Protein AF-A0A6I9N0C2-F1 (afdb_monomer)

Foldseek 3Di:
DDPDDDDDDPVADWDDWEDDPQKIWIAGPQQDIWMWGWDQDPVPPRDTDTDTDDPPDDPPFHWPDKYKDKDFPPPDDDPVCVVVVVPPPDPDDDDDDDDDDDDDDDDDDDDDDPPPVPDPPDDDDDDDDDDDDDDDPPPPPCPPPPPPPGDDMWMWMWTAGPVRDIDIDTD

Sequence (171 aa):
TQLHFIPVDLGSPIVHCSVADPYVVIMTAEGVVTMFALKTDSYMGKTHRLSLQKPQIPTQSRVVTLCAYRDVSGMFTTENRANSSVQKEDAVTGNQSEEETVIHDLSSNLVDDEEEMLYGDSNASAAHGRDEMGRSYGIHGIYGSDGQGKSEPSHWCFICRENGVMEVRGI

Nearest PDB structures (foldseek):
  6f9n-assembly1_A  TM=9.433E-01  e=2.813E-09  Homo sapiens
  8d4x-assembly1_A  TM=7.065E-01  e=1.931E-01  Homo sapiens

Organism: NCBI:txid8208

Radius of gyration: 28.91 Å; Cα contacts (8 Å, |Δ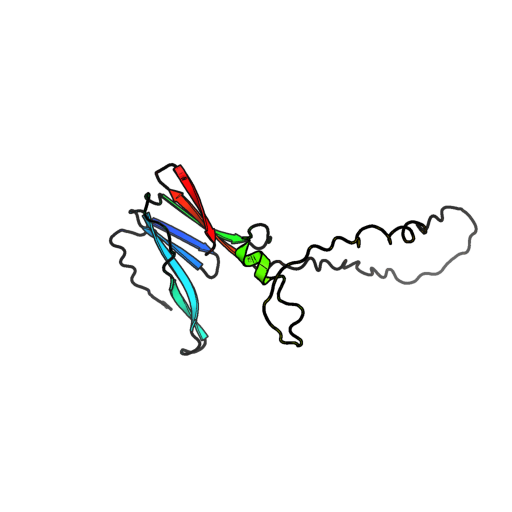i|>4): 193; chains: 1; bounding box: 45×65×90 Å

Secondary structure (DSSP, 8-state):
----------SS-EEEEEEETTEEEEEETT--EEEEEEEEETTTTSEEEEEEE------SS-EEEEEEEEE-SS----HHHHTTTTSSS-------------------SS-S-SSGGG--------------------------------PPPEEEEEEEETTS-EEEEE-

Solvent-accessible surface area (backbone atoms only — not comparable to full-atom values): 11855 Å² total; per-residue (Å²): 134,86,89,79,87,79,92,82,86,75,94,48,61,76,73,47,76,30,63,31,92,58,34,39,41,37,26,24,74,78,29,52,72,47,32,29,38,60,38,75,40,71,88,73,76,67,41,78,42,76,39,87,41,84,71,93,70,79,79,92,56,50,42,73,49,72,43,44,42,66,43,62,79,54,80,80,77,51,78,83,57,60,60,63,73,68,70,78,69,84,94,77,88,80,91,84,81,92,81,83,89,82,92,78,90,80,89,89,83,89,83,90,79,85,75,77,81,80,70,73,89,78,82,87,78,87,89,80,91,82,81,88,80,90,82,77,93,68,82,71,73,82,72,66,81,80,70,72,76,80,43,73,69,40,39,34,36,40,39,36,28,75,86,73,51,73,46,80,41,82,104

InterPro domains:
  IPR058543 RSE1/DDB1/CPSF1, second beta-propeller [PF23726] (11-168)

pLDDT: mean 72.48, std 23.5, range [30.38, 98.25]

Mean predicted aligned error: 17.7 Å

Structure (mmCIF, N/CA/C/O backbone):
data_AF-A0A6I9N0C2-F1
#
_entry.id   AF-A0A6I9N0C2-F1
#
loop_
_atom_site.group_PDB
_atom_site.id
_atom_site.type_symbol
_atom_site.label_atom_id
_atom_site.label_alt_id
_atom_site.label_comp_id
_atom_site.label_asym_id
_atom_site.label_entity_id
_atom_site.label_seq_id
_atom_site.pdbx_PDB_ins_code
_atom_site.Cartn_x
_atom_site.Cartn_y
_atom_site.Cartn_z
_atom_site.occupancy
_atom_site.B_iso_or_equiv
_atom_site.auth_seq_id
_atom_site.auth_comp_id
_atom_site.auth_asym_id
_atom_site.auth_atom_id
_atom_site.pdbx_PDB_model_num
ATOM 1 N N . THR A 1 1 ? 11.995 -22.766 3.324 1.00 72.44 1 THR A N 1
ATOM 2 C CA . THR A 1 1 ? 12.837 -21.972 4.246 1.00 72.44 1 THR A CA 1
ATOM 3 C C . THR A 1 1 ? 12.323 -20.547 4.263 1.00 72.44 1 THR A C 1
ATOM 5 O O . THR A 1 1 ? 11.960 -20.036 3.212 1.00 72.44 1 THR A O 1
ATOM 8 N N . GLN A 1 2 ? 12.222 -19.923 5.436 1.00 78.50 2 GLN A N 1
ATOM 9 C CA . GLN A 1 2 ? 11.866 -18.506 5.550 1.00 78.50 2 GLN A CA 1
ATOM 10 C C . GLN A 1 2 ? 13.118 -17.661 5.286 1.00 78.50 2 GLN A C 1
ATOM 12 O O . GLN A 1 2 ? 14.132 -17.869 5.944 1.00 78.50 2 GLN A O 1
ATOM 17 N N . LEU A 1 3 ? 13.063 -16.749 4.310 1.00 84.31 3 LEU A N 1
ATOM 18 C CA . LEU A 1 3 ? 14.213 -15.911 3.933 1.00 84.31 3 LEU A CA 1
ATOM 19 C C . LEU A 1 3 ? 14.380 -14.695 4.852 1.00 84.31 3 LEU A C 1
ATOM 21 O O . LEU A 1 3 ? 15.496 -14.316 5.195 1.00 84.31 3 LEU A O 1
ATOM 25 N N . HIS A 1 4 ? 13.268 -14.073 5.237 1.00 86.31 4 HIS A N 1
ATOM 26 C CA . HIS A 1 4 ? 13.248 -12.866 6.052 1.00 86.31 4 HIS A CA 1
ATOM 27 C C . HIS A 1 4 ? 11.957 -12.820 6.870 1.00 86.31 4 HIS A C 1
ATOM 29 O O . HIS A 1 4 ? 10.897 -13.221 6.384 1.00 86.31 4 HIS A O 1
ATOM 35 N N . PHE A 1 5 ? 12.049 -12.336 8.106 1.00 88.81 5 PHE A N 1
ATOM 36 C CA . PHE A 1 5 ? 10.917 -12.140 9.002 1.00 88.81 5 PHE A CA 1
ATOM 37 C C . PHE A 1 5 ? 11.058 -10.786 9.684 1.00 88.81 5 PHE A C 1
ATOM 39 O O . PHE A 1 5 ? 12.113 -10.485 10.239 1.00 88.81 5 PHE A O 1
ATOM 46 N N . ILE A 1 6 ? 9.995 -9.987 9.644 1.00 89.69 6 ILE A N 1
ATOM 47 C CA . ILE A 1 6 ? 9.910 -8.722 10.369 1.00 89.69 6 ILE A CA 1
ATOM 48 C C . ILE A 1 6 ? 8.761 -8.870 11.367 1.00 89.69 6 ILE A C 1
ATOM 50 O O . ILE A 1 6 ? 7.618 -9.008 10.925 1.00 89.69 6 ILE A O 1
ATOM 54 N N . PRO A 1 7 ? 9.020 -8.855 12.685 1.00 88.19 7 PRO A N 1
ATOM 55 C CA . PRO A 1 7 ? 7.948 -8.740 13.659 1.00 88.19 7 PRO A CA 1
ATOM 56 C C . PRO A 1 7 ? 7.320 -7.350 13.525 1.00 88.19 7 PRO A C 1
ATOM 58 O O . PRO A 1 7 ? 8.009 -6.333 13.609 1.00 88.19 7 PRO A O 1
ATOM 61 N N . VAL A 1 8 ? 6.014 -7.310 13.281 1.00 88.06 8 VAL A N 1
ATOM 62 C CA . VAL A 1 8 ? 5.253 -6.069 13.137 1.00 88.06 8 VAL A CA 1
ATOM 63 C C . VAL A 1 8 ? 4.349 -5.933 14.354 1.00 88.06 8 VAL A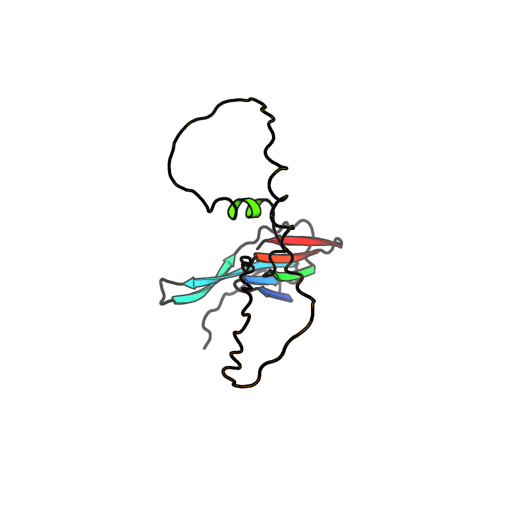 C 1
ATOM 65 O O . VAL A 1 8 ? 3.322 -6.601 14.438 1.00 88.06 8 VAL A O 1
ATOM 68 N N . ASP A 1 9 ? 4.756 -5.088 15.300 1.00 88.38 9 ASP A N 1
ATOM 69 C CA . ASP A 1 9 ? 3.948 -4.725 16.464 1.00 88.38 9 ASP A CA 1
ATOM 70 C C . ASP A 1 9 ? 3.399 -3.307 16.281 1.00 88.38 9 ASP A C 1
ATOM 72 O O . ASP A 1 9 ? 4.116 -2.314 16.409 1.00 88.38 9 ASP A O 1
ATOM 76 N N . LEU A 1 10 ? 2.127 -3.230 15.894 1.00 86.81 10 LEU A N 1
ATOM 77 C CA . LEU A 1 10 ? 1.409 -1.981 15.626 1.00 86.81 10 LEU A CA 1
ATOM 78 C C . LEU A 1 10 ? 0.239 -1.774 16.605 1.00 86.81 10 LEU A C 1
ATOM 80 O O . LEU A 1 10 ? -0.645 -0.958 16.348 1.00 86.81 10 LEU A O 1
ATOM 84 N N . GLY A 1 11 ? 0.182 -2.548 17.696 1.00 90.12 11 GLY A N 1
ATOM 85 C CA . GLY A 1 11 ? -0.873 -2.465 18.716 1.00 90.12 11 GLY A CA 1
ATOM 86 C C . GLY A 1 11 ? -2.269 -2.945 18.286 1.00 90.12 11 GLY A C 1
ATOM 87 O O . GLY A 1 11 ? -3.179 -2.983 19.106 1.00 90.12 11 GLY A O 1
ATOM 88 N N . SER A 1 12 ? -2.464 -3.323 17.019 1.00 95.38 12 SER A N 1
ATOM 89 C CA . SER A 1 12 ? -3.725 -3.844 16.471 1.00 95.38 12 SER A CA 1
ATOM 90 C C . SER A 1 12 ? -3.452 -4.796 15.294 1.00 95.38 12 SER A C 1
ATOM 92 O O . SER A 1 12 ? -2.404 -4.677 14.650 1.00 95.38 12 SER A O 1
ATOM 94 N N . PRO A 1 13 ? -4.345 -5.763 15.003 1.00 96.62 13 PRO A N 1
ATOM 95 C CA . PRO A 1 13 ? -4.112 -6.746 13.947 1.00 96.62 13 PRO A CA 1
ATOM 96 C C . PRO A 1 13 ? -4.089 -6.091 12.562 1.00 96.62 13 PRO A C 1
ATOM 98 O O . PRO A 1 13 ? -4.846 -5.157 12.291 1.00 96.62 13 PRO A O 1
ATOM 101 N N . ILE A 1 14 ? -3.239 -6.611 11.674 1.00 96.75 14 ILE A N 1
ATOM 102 C CA . ILE A 1 14 ? -3.197 -6.224 10.259 1.00 96.75 14 ILE A CA 1
ATOM 103 C C . ILE A 1 14 ? -4.445 -6.781 9.570 1.00 96.75 14 ILE A C 1
ATOM 105 O O . ILE A 1 14 ? -4.704 -7.980 9.643 1.00 96.75 14 ILE A O 1
ATOM 109 N N . VAL A 1 15 ? -5.200 -5.916 8.893 1.00 97.50 15 VAL A N 1
ATOM 110 C CA . VAL A 1 15 ? -6.463 -6.274 8.218 1.00 97.50 15 VAL A CA 1
ATOM 111 C C . VAL A 1 15 ? -6.434 -6.024 6.711 1.00 97.50 15 VAL A C 1
ATOM 113 O O . VAL A 1 15 ? -7.197 -6.649 5.984 1.00 97.50 15 VAL A O 1
ATOM 116 N N . HIS A 1 16 ? -5.534 -5.165 6.221 1.00 97.31 16 HIS A N 1
ATOM 117 C CA . HIS A 1 16 ? -5.341 -4.929 4.789 1.00 97.31 16 HIS A CA 1
ATOM 118 C C . HIS A 1 16 ? -3.859 -4.976 4.412 1.00 97.31 16 HIS A C 1
ATOM 120 O O . HIS A 1 16 ? -2.986 -4.564 5.180 1.00 97.31 16 HIS A O 1
ATOM 126 N N . CYS A 1 17 ? -3.593 -5.457 3.199 1.00 96.69 17 CYS A N 1
ATOM 127 C CA . CYS A 1 17 ? -2.275 -5.499 2.580 1.00 96.69 17 CYS A CA 1
ATOM 128 C C . CYS A 1 17 ? -2.425 -5.230 1.078 1.00 96.69 17 CYS A C 1
ATOM 130 O O . CYS A 1 17 ? -3.293 -5.817 0.434 1.00 96.69 17 CYS A O 1
ATOM 132 N N . SER A 1 18 ? -1.584 -4.358 0.528 1.00 98.25 18 SER A N 1
ATOM 133 C CA . SER A 1 18 ? -1.505 -4.078 -0.905 1.00 98.25 18 SER A CA 1
ATOM 134 C C . SER A 1 18 ? -0.049 -4.024 -1.346 1.00 98.25 18 SER A C 1
ATOM 136 O O . SER A 1 18 ? 0.814 -3.548 -0.610 1.00 98.25 18 SER A O 1
ATOM 138 N N . VAL A 1 19 ? 0.223 -4.493 -2.562 1.00 98.12 19 VAL A N 1
ATOM 139 C CA . VAL A 1 19 ? 1.583 -4.612 -3.099 1.00 98.12 19 VAL A CA 1
ATOM 140 C C . VAL A 1 19 ? 1.663 -3.930 -4.456 1.00 98.12 19 VAL A C 1
ATOM 142 O O . VAL A 1 19 ? 0.818 -4.161 -5.316 1.00 98.12 19 VAL A O 1
ATOM 145 N N . ALA A 1 20 ? 2.702 -3.125 -4.647 1.00 97.50 20 ALA A N 1
ATOM 146 C CA . ALA A 1 20 ? 3.078 -2.538 -5.924 1.00 97.50 20 ALA A CA 1
ATOM 147 C C . ALA A 1 20 ? 4.607 -2.506 -5.986 1.00 97.50 20 ALA A C 1
ATOM 149 O O . ALA A 1 20 ? 5.217 -1.599 -5.427 1.00 97.50 20 ALA A O 1
ATOM 150 N N . ASP A 1 21 ? 5.216 -3.523 -6.609 1.00 95.62 21 ASP A N 1
ATOM 151 C CA . ASP A 1 21 ? 6.674 -3.732 -6.643 1.00 95.62 21 ASP A CA 1
ATOM 152 C C . ASP A 1 21 ? 7.445 -2.421 -6.890 1.00 95.62 21 ASP A C 1
ATOM 154 O O . ASP A 1 21 ? 7.182 -1.776 -7.912 1.00 95.62 21 ASP A O 1
ATOM 158 N N . PRO A 1 22 ? 8.357 -1.996 -5.988 1.00 95.44 22 PRO A N 1
ATOM 159 C CA . PRO A 1 22 ? 8.956 -2.756 -4.876 1.00 95.44 22 PRO A CA 1
ATOM 160 C C . PRO A 1 22 ? 8.296 -2.561 -3.498 1.00 95.44 22 PRO A C 1
ATOM 162 O O . PRO A 1 22 ? 8.884 -2.924 -2.474 1.00 95.44 22 PRO A O 1
ATOM 165 N N . TYR A 1 23 ? 7.105 -1.969 -3.437 1.00 96.75 23 TYR A N 1
ATOM 166 C CA . TYR A 1 23 ? 6.458 -1.551 -2.196 1.00 96.75 23 TYR A CA 1
ATOM 167 C C . TYR A 1 23 ? 5.391 -2.525 -1.700 1.00 96.75 23 TYR A C 1
ATOM 169 O O . TYR A 1 23 ? 4.623 -3.109 -2.467 1.00 96.75 23 TYR A O 1
ATOM 177 N N . VAL A 1 24 ? 5.302 -2.634 -0.377 1.00 96.94 24 VAL A N 1
ATOM 178 C CA . VAL A 1 24 ? 4.220 -3.299 0.350 1.00 96.94 24 VAL A CA 1
ATOM 179 C C . VAL A 1 24 ? 3.640 -2.298 1.337 1.00 96.94 24 VAL A C 1
ATOM 181 O O . VAL A 1 24 ? 4.374 -1.731 2.143 1.00 96.94 24 VAL A O 1
ATOM 184 N N . VAL A 1 25 ? 2.329 -2.096 1.304 1.00 96.00 25 VAL A N 1
ATOM 185 C CA . VAL A 1 25 ? 1.609 -1.235 2.243 1.00 96.00 25 VAL A CA 1
ATOM 186 C C . VAL A 1 25 ? 0.652 -2.101 3.048 1.00 96.00 25 VAL A C 1
ATOM 188 O O . VAL A 1 25 ? -0.131 -2.862 2.483 1.00 96.00 25 VAL A O 1
ATOM 191 N N . ILE A 1 26 ? 0.714 -1.989 4.370 1.00 96.25 26 ILE A N 1
ATOM 192 C CA . ILE A 1 26 ? -0.174 -2.691 5.297 1.00 96.25 26 ILE A CA 1
ATOM 193 C C . ILE A 1 26 ? -0.975 -1.692 6.123 1.00 96.25 26 ILE A C 1
ATOM 195 O O . ILE A 1 26 ? -0.520 -0.574 6.380 1.00 96.25 26 ILE A O 1
ATOM 199 N N . MET A 1 27 ? -2.152 -2.119 6.570 1.00 95.94 27 MET A N 1
ATOM 200 C CA . MET A 1 27 ? -2.999 -1.347 7.469 1.00 95.94 27 MET A CA 1
ATOM 201 C C . MET A 1 27 ? -3.545 -2.220 8.592 1.00 95.94 27 MET A C 1
ATOM 203 O O . MET A 1 27 ? -3.957 -3.363 8.361 1.00 95.94 27 MET A O 1
ATOM 207 N N . THR A 1 28 ? -3.578 -1.668 9.799 1.00 96.00 28 THR A N 1
ATOM 208 C CA . THR A 1 28 ? -4.199 -2.316 10.956 1.00 96.00 28 THR A CA 1
ATOM 209 C C . THR A 1 28 ? -5.686 -1.998 11.096 1.00 96.00 28 THR A C 1
ATOM 211 O O . THR A 1 28 ? -6.205 -1.102 10.435 1.00 96.00 28 THR A O 1
ATOM 214 N N . ALA A 1 29 ? -6.381 -2.722 11.978 1.00 96.19 29 ALA A N 1
ATOM 215 C CA . ALA A 1 29 ? -7.798 -2.494 12.280 1.00 96.19 29 ALA A CA 1
ATOM 216 C C . ALA A 1 29 ? -8.090 -1.076 12.814 1.00 96.19 29 ALA A C 1
ATOM 218 O O . ALA A 1 29 ? -9.184 -0.550 12.619 1.00 96.19 29 ALA A O 1
ATOM 219 N N 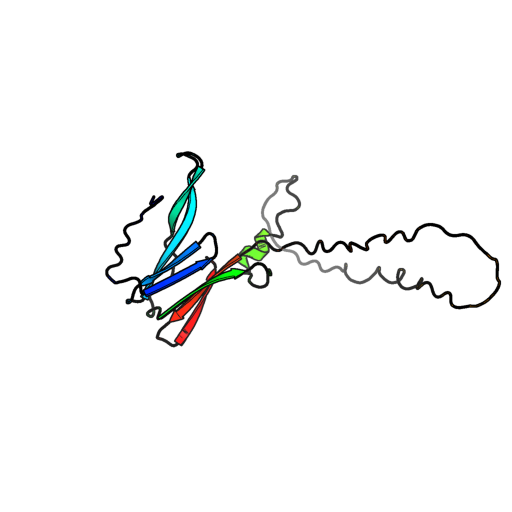. GLU A 1 30 ? -7.101 -0.429 13.437 1.00 94.62 30 GLU A N 1
ATOM 220 C CA . GLU A 1 30 ? -7.203 0.962 13.898 1.00 94.62 30 GLU A CA 1
ATOM 221 C C . GLU A 1 30 ? -6.872 1.995 12.805 1.00 94.62 30 GLU A C 1
ATOM 223 O O . GLU A 1 30 ? -6.834 3.193 13.074 1.00 94.62 30 GLU A O 1
ATOM 228 N N . GLY A 1 31 ? -6.634 1.561 11.563 1.00 93.69 31 GLY A N 1
ATOM 229 C CA . GLY A 1 31 ? -6.320 2.447 10.440 1.00 93.69 31 GLY A CA 1
ATOM 230 C C . GLY A 1 31 ? -4.873 2.952 10.427 1.00 93.69 31 GLY A C 1
ATOM 231 O O . GLY A 1 31 ? -4.575 3.937 9.750 1.00 93.69 31 GLY A O 1
ATOM 232 N N . VAL A 1 32 ? -3.960 2.302 11.163 1.00 92.62 32 VAL A N 1
ATOM 233 C CA . VAL A 1 32 ? -2.526 2.633 11.141 1.00 92.62 32 VAL A CA 1
ATOM 234 C C . VAL A 1 32 ? -1.906 2.063 9.873 1.00 92.62 32 VAL A C 1
ATOM 236 O O . VAL A 1 32 ? -1.932 0.851 9.663 1.00 92.62 32 VAL A O 1
ATOM 239 N N . VAL A 1 33 ? -1.322 2.930 9.045 1.00 93.88 33 VAL A N 1
ATOM 240 C CA . VAL A 1 33 ? -0.689 2.551 7.775 1.00 93.88 33 VAL A CA 1
ATOM 241 C C . VAL A 1 33 ? 0.822 2.444 7.944 1.00 93.88 33 VAL A C 1
ATOM 243 O O . VAL A 1 33 ? 1.462 3.325 8.514 1.00 93.88 33 VAL A O 1
ATOM 246 N N . THR A 1 34 ? 1.407 1.371 7.422 1.00 93.69 34 THR A N 1
ATOM 247 C CA . THR A 1 34 ? 2.857 1.146 7.407 1.00 93.69 34 THR A CA 1
ATOM 248 C C . THR A 1 34 ? 3.301 0.694 6.022 1.00 93.69 34 THR A C 1
ATOM 250 O O . THR A 1 34 ? 2.597 -0.073 5.369 1.00 93.69 34 THR A O 1
ATOM 253 N N . MET A 1 35 ? 4.470 1.152 5.571 1.00 95.06 35 MET A N 1
ATOM 254 C CA . MET A 1 35 ? 5.018 0.811 4.260 1.00 95.06 35 MET A CA 1
ATOM 255 C C . MET A 1 35 ? 6.360 0.094 4.391 1.00 95.06 35 MET A C 1
ATOM 257 O O . MET A 1 35 ? 7.156 0.378 5.284 1.00 95.06 35 MET A O 1
ATOM 261 N N . PHE A 1 36 ? 6.632 -0.821 3.471 1.00 95.56 36 PHE A N 1
ATOM 262 C CA . PHE A 1 36 ? 7.919 -1.475 3.316 1.00 95.56 36 PHE A CA 1
ATOM 263 C C . PHE A 1 36 ? 8.376 -1.363 1.868 1.00 95.56 36 PHE A C 1
ATOM 265 O O . PHE A 1 36 ? 7.575 -1.536 0.955 1.00 95.56 36 PHE A O 1
ATOM 272 N N . ALA A 1 37 ? 9.670 -1.139 1.668 1.00 95.38 37 ALA A N 1
ATOM 273 C CA . ALA A 1 37 ? 10.310 -1.236 0.362 1.00 95.38 37 ALA A CA 1
ATOM 274 C C . ALA A 1 37 ? 11.234 -2.448 0.322 1.00 95.38 37 ALA A C 1
ATOM 276 O O . ALA A 1 37 ? 12.060 -2.634 1.227 1.00 95.38 37 ALA A O 1
ATOM 277 N N . LEU A 1 38 ? 11.118 -3.242 -0.739 1.00 94.50 38 LEU A N 1
ATOM 278 C CA . LEU A 1 38 ? 12.050 -4.310 -1.056 1.00 94.50 38 LEU A CA 1
ATOM 279 C C . LEU A 1 38 ? 13.359 -3.700 -1.564 1.00 94.50 38 LEU A C 1
ATOM 281 O O . LEU A 1 38 ? 13.397 -3.034 -2.594 1.00 94.50 38 LEU A O 1
ATOM 285 N N . LYS A 1 39 ? 14.446 -3.923 -0.830 1.00 92.25 39 LYS A N 1
ATOM 286 C CA . LYS A 1 39 ? 15.782 -3.432 -1.173 1.00 92.25 39 LYS A CA 1
ATOM 287 C C . LYS A 1 39 ? 16.739 -4.591 -1.361 1.00 92.25 39 LYS A C 1
ATOM 289 O O . LYS A 1 39 ? 16.630 -5.610 -0.683 1.00 92.25 39 LYS A O 1
ATOM 294 N N . THR A 1 40 ? 17.699 -4.416 -2.257 1.00 89.69 40 THR A N 1
ATOM 295 C CA . THR A 1 40 ? 18.822 -5.343 -2.402 1.00 89.69 40 THR A CA 1
ATOM 296 C C . THR A 1 40 ? 19.873 -5.016 -1.346 1.00 89.69 40 THR A C 1
ATOM 298 O O . THR A 1 40 ? 20.444 -3.929 -1.347 1.00 89.69 40 THR A O 1
ATOM 301 N N . ASP A 1 41 ? 20.131 -5.955 -0.443 1.00 81.94 41 ASP A N 1
ATOM 302 C CA . ASP A 1 41 ? 21.226 -5.908 0.518 1.00 81.94 41 ASP A CA 1
ATOM 303 C C . ASP A 1 41 ? 22.520 -6.351 -0.185 1.00 81.94 41 ASP A C 1
ATOM 305 O O . ASP A 1 41 ? 22.740 -7.533 -0.478 1.00 81.94 41 ASP A O 1
ATOM 309 N N . SER A 1 42 ? 23.367 -5.374 -0.515 1.00 73.06 42 SER A N 1
ATOM 310 C CA . SER A 1 42 ? 24.648 -5.599 -1.188 1.00 73.06 42 SER A CA 1
ATOM 311 C C . SER A 1 42 ? 25.730 -6.157 -0.261 1.00 73.06 42 SER A C 1
ATOM 313 O O . SER A 1 42 ? 26.678 -6.761 -0.756 1.00 73.06 42 SER A O 1
ATOM 315 N N . TYR A 1 43 ? 25.601 -5.994 1.061 1.00 70.12 43 TYR A N 1
ATOM 316 C CA . TYR A 1 43 ? 26.619 -6.420 2.029 1.00 70.12 43 TYR A CA 1
ATOM 317 C C . TYR A 1 43 ? 26.559 -7.926 2.310 1.00 70.12 43 TYR A C 1
ATOM 319 O O . TYR A 1 43 ? 27.584 -8.550 2.571 1.00 70.12 43 TYR A O 1
ATOM 327 N N . MET A 1 44 ? 25.370 -8.526 2.211 1.00 66.12 44 MET A N 1
ATOM 328 C CA . MET A 1 44 ? 25.114 -9.941 2.518 1.00 66.12 44 MET A CA 1
ATOM 329 C C . MET A 1 44 ? 24.814 -10.778 1.261 1.00 66.12 44 MET A C 1
ATOM 331 O O . MET A 1 44 ? 23.916 -11.619 1.262 1.00 66.12 44 MET A O 1
ATOM 335 N N . GLY A 1 45 ? 25.545 -10.551 0.165 1.00 67.62 45 GLY A N 1
ATOM 336 C CA . GLY A 1 45 ? 25.498 -11.438 -1.006 1.00 67.62 45 GLY A CA 1
ATOM 337 C C . GLY A 1 45 ? 24.306 -11.241 -1.951 1.00 67.62 45 GLY A C 1
ATOM 338 O O . GLY A 1 45 ? 23.826 -12.218 -2.517 1.00 67.62 45 GLY A O 1
ATOM 339 N N . LYS A 1 46 ? 23.852 -9.995 -2.162 1.00 72.44 46 LYS A N 1
ATOM 340 C CA . LYS A 1 46 ? 22.741 -9.637 -3.075 1.00 72.44 46 LYS A CA 1
ATOM 341 C C . LYS A 1 46 ? 21.414 -10.312 -2.700 1.00 72.44 46 LYS A C 1
ATOM 343 O O . LYS A 1 46 ? 20.725 -10.867 -3.552 1.00 72.44 46 LYS A O 1
ATOM 348 N N . THR A 1 47 ? 21.048 -10.274 -1.423 1.00 85.38 47 THR A N 1
ATOM 349 C CA . THR A 1 47 ? 19.742 -10.777 -0.965 1.00 85.38 47 THR A CA 1
ATOM 350 C C . THR A 1 47 ? 18.720 -9.643 -0.925 1.00 85.38 47 THR A C 1
ATOM 352 O O . THR A 1 47 ? 19.080 -8.491 -0.706 1.00 85.38 47 THR A O 1
ATOM 355 N N . HIS A 1 48 ? 17.437 -9.929 -1.155 1.00 89.62 48 HIS A N 1
ATOM 356 C CA . HIS A 1 48 ? 16.386 -8.913 -1.059 1.00 89.62 48 HIS A CA 1
ATOM 357 C C . HIS A 1 48 ? 15.767 -8.902 0.340 1.00 89.62 48 HIS A C 1
ATOM 359 O O . HIS A 1 48 ? 15.388 -9.948 0.869 1.00 89.62 48 HIS A O 1
ATOM 365 N N . ARG A 1 49 ? 15.648 -7.716 0.939 1.00 91.38 49 ARG A N 1
ATOM 366 C CA . ARG A 1 49 ? 15.072 -7.515 2.271 1.00 91.38 49 ARG A CA 1
ATOM 367 C C . ARG A 1 49 ? 14.046 -6.399 2.254 1.00 91.38 49 ARG A C 1
ATOM 369 O O . ARG A 1 49 ? 14.239 -5.361 1.628 1.00 91.38 49 ARG A O 1
ATOM 376 N N . LEU A 1 50 ? 12.953 -6.619 2.974 1.00 93.75 50 LEU A N 1
ATOM 377 C CA . LEU A 1 50 ? 11.976 -5.572 3.242 1.00 93.75 50 LEU A CA 1
ATOM 378 C C . LEU A 1 50 ? 12.566 -4.596 4.260 1.00 93.75 50 LEU A C 1
ATOM 380 O O . LEU A 1 50 ? 13.082 -5.001 5.299 1.00 93.75 50 LEU A O 1
ATOM 384 N N . SER A 1 51 ? 12.479 -3.309 3.955 1.00 93.12 51 SER A N 1
ATOM 385 C C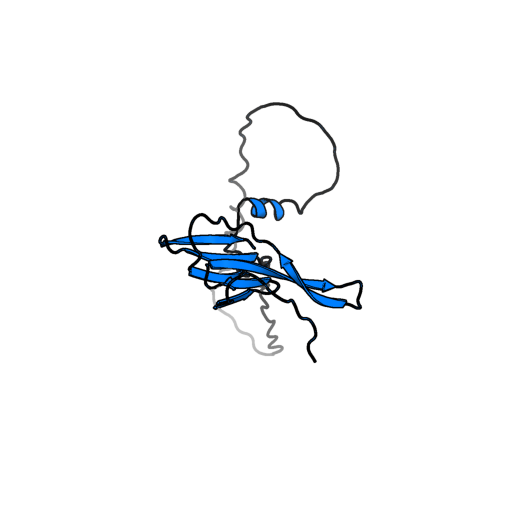A . SER A 1 51 ? 12.896 -2.225 4.839 1.00 93.12 51 SER A CA 1
ATOM 386 C C . SER A 1 51 ? 11.697 -1.351 5.165 1.00 93.12 51 SER A C 1
ATOM 388 O O . SER A 1 51 ? 10.958 -0.960 4.264 1.00 93.12 51 SER A O 1
ATOM 390 N N . LEU A 1 52 ? 11.495 -1.063 6.450 1.00 92.50 52 LEU A N 1
ATOM 391 C CA . LEU A 1 52 ? 10.415 -0.199 6.913 1.00 92.50 52 LEU A CA 1
ATOM 392 C C . LEU A 1 52 ? 10.605 1.220 6.358 1.00 92.50 52 LEU A C 1
ATOM 394 O O . LEU A 1 52 ? 11.656 1.833 6.545 1.00 92.50 52 LEU A O 1
ATOM 398 N N . GLN A 1 53 ? 9.569 1.750 5.722 1.00 89.75 53 GLN A N 1
ATOM 399 C CA . GLN A 1 53 ? 9.451 3.150 5.340 1.00 89.75 53 GLN A CA 1
ATOM 400 C C . GLN A 1 53 ? 8.246 3.740 6.070 1.00 89.75 53 GLN A C 1
ATOM 402 O O . GLN A 1 53 ? 7.173 3.146 6.100 1.00 89.75 53 GLN A O 1
ATOM 407 N N . LYS A 1 54 ? 8.425 4.902 6.701 1.00 76.94 54 LYS A N 1
ATOM 408 C CA . LYS A 1 54 ? 7.339 5.599 7.398 1.00 76.94 54 LYS A CA 1
ATOM 409 C C . LYS A 1 54 ? 6.696 6.595 6.431 1.00 76.94 54 LYS A C 1
ATOM 411 O O . LYS A 1 54 ? 7.249 7.688 6.277 1.00 76.94 54 LYS A O 1
ATOM 416 N N . PRO A 1 55 ? 5.581 6.249 5.763 1.00 75.12 55 PRO A N 1
ATOM 417 C CA . PRO A 1 55 ? 4.897 7.207 4.914 1.00 75.12 55 PRO A CA 1
ATOM 418 C C . PRO A 1 55 ? 4.356 8.341 5.794 1.00 75.12 55 PRO A C 1
ATOM 420 O O . PRO A 1 55 ? 3.821 8.102 6.877 1.00 75.12 55 PRO A O 1
ATOM 423 N N . GLN A 1 56 ? 4.511 9.586 5.345 1.00 75.81 56 GLN A N 1
ATOM 424 C CA . GLN A 1 56 ? 3.967 10.757 6.036 1.00 75.81 56 GLN A CA 1
ATOM 425 C C . GLN A 1 56 ? 2.471 10.875 5.713 1.00 75.81 56 GLN A C 1
ATOM 427 O O . GLN A 1 56 ? 2.055 11.680 4.884 1.00 75.81 56 GLN A O 1
ATOM 432 N N . ILE A 1 57 ? 1.660 10.007 6.319 1.00 83.06 57 ILE A N 1
ATOM 433 C CA . ILE A 1 57 ? 0.201 10.026 6.183 1.00 83.06 57 ILE A CA 1
ATOM 434 C C . ILE A 1 57 ? -0.372 10.767 7.399 1.00 83.06 57 ILE A C 1
ATOM 436 O O . ILE A 1 57 ? -0.217 10.287 8.523 1.00 83.06 57 ILE A O 1
ATOM 440 N N . PRO A 1 58 ? -1.040 11.921 7.213 1.00 81.88 58 PRO A N 1
ATOM 441 C CA . PRO A 1 58 ? -1.701 12.640 8.293 1.00 81.88 58 PRO A CA 1
ATOM 442 C C . PRO A 1 58 ? -2.736 11.767 9.008 1.00 81.88 58 PRO A C 1
ATOM 444 O O . PRO A 1 58 ? -3.444 10.972 8.380 1.00 81.88 58 PRO A O 1
ATOM 447 N N . THR A 1 59 ? -2.866 11.963 10.317 1.00 80.00 59 THR A N 1
ATOM 448 C CA . THR A 1 59 ? -3.735 11.179 11.211 1.00 80.00 59 THR A CA 1
ATOM 449 C C . THR A 1 59 ? -5.099 11.830 11.471 1.00 80.00 59 THR A C 1
ATOM 451 O O . THR A 1 59 ? -5.790 11.443 12.404 1.00 80.00 59 THR A O 1
ATOM 454 N N . GLN A 1 60 ? -5.506 12.818 10.666 1.00 81.94 60 GLN A N 1
ATOM 455 C CA . GLN A 1 60 ? -6.699 13.641 10.931 1.00 81.94 60 GLN A CA 1
ATOM 456 C C . GLN A 1 60 ? -8.025 12.853 10.964 1.00 81.94 60 GLN A C 1
ATOM 458 O O . GLN A 1 60 ? -8.947 13.255 11.663 1.00 81.94 60 GLN A O 1
ATOM 463 N N . SER A 1 61 ? -8.133 11.744 10.226 1.00 93.38 61 SER A N 1
ATOM 464 C CA . SER A 1 61 ? -9.293 10.838 10.230 1.00 93.38 61 SER A CA 1
ATOM 465 C C . SER A 1 61 ? -8.832 9.404 9.961 1.00 93.38 61 SER A C 1
ATOM 467 O O . SER A 1 61 ? -7.841 9.205 9.254 1.00 93.38 61 SER A O 1
ATOM 469 N N . ARG A 1 62 ? -9.505 8.396 10.525 1.00 94.81 62 ARG A N 1
ATOM 470 C CA . ARG A 1 62 ? -9.101 6.989 10.398 1.00 94.81 62 ARG A CA 1
ATOM 471 C C . ARG A 1 62 ? -9.114 6.540 8.935 1.00 94.81 62 ARG A C 1
ATOM 473 O O . ARG A 1 62 ? -10.072 6.794 8.205 1.00 94.81 62 ARG A O 1
ATOM 480 N N . VAL A 1 63 ? -8.058 5.842 8.512 1.00 96.12 63 VAL A N 1
ATOM 481 C CA . VAL A 1 63 ? -8.034 5.154 7.213 1.00 96.12 63 VAL A CA 1
ATOM 482 C C . VAL A 1 63 ? -8.894 3.895 7.306 1.00 96.12 63 VAL A C 1
ATOM 484 O O . VAL A 1 63 ? -8.723 3.103 8.230 1.00 96.12 63 VAL A O 1
ATOM 487 N N . VAL A 1 64 ? -9.809 3.715 6.354 1.00 97.19 64 VAL A N 1
ATOM 488 C CA . VAL A 1 64 ? -10.719 2.557 6.298 1.00 97.19 64 VAL A CA 1
ATOM 489 C C . VAL A 1 64 ? -10.290 1.519 5.268 1.00 97.19 64 VAL A C 1
ATOM 491 O O . VAL A 1 64 ? -10.540 0.334 5.453 1.00 97.19 64 VAL A O 1
ATOM 494 N N . THR A 1 65 ? -9.638 1.940 4.184 1.00 97.38 65 THR A N 1
ATOM 495 C CA . THR A 1 65 ? -9.047 1.038 3.191 1.00 97.38 65 THR A CA 1
ATOM 496 C C . THR A 1 65 ? -7.968 1.759 2.386 1.00 97.38 65 THR A C 1
ATOM 498 O O . THR A 1 65 ? -7.939 2.992 2.337 1.00 97.38 65 THR A O 1
ATOM 501 N N . LEU A 1 66 ? -7.072 0.991 1.767 1.00 96.69 66 LEU A N 1
ATOM 502 C CA . LEU A 1 66 ? -6.003 1.512 0.924 1.00 96.69 66 LEU A CA 1
ATOM 503 C C . LEU A 1 66 ? -5.668 0.572 -0.235 1.00 96.69 66 LEU A C 1
ATOM 505 O O . LEU A 1 66 ? -5.940 -0.628 -0.172 1.00 96.69 66 LEU A O 1
ATOM 509 N N . CYS A 1 67 ? -5.032 1.115 -1.270 1.00 97.56 67 CYS A N 1
ATOM 510 C CA . CYS A 1 67 ? -4.514 0.357 -2.404 1.00 97.56 67 CYS A CA 1
ATOM 511 C C . CYS A 1 67 ? -3.224 0.993 -2.932 1.00 97.56 67 CYS A C 1
ATOM 513 O O . CYS A 1 67 ? -3.158 2.204 -3.127 1.00 97.56 67 CYS A O 1
ATOM 515 N N . ALA A 1 68 ? -2.209 0.167 -3.173 1.00 97.50 68 ALA A N 1
ATOM 516 C CA . ALA A 1 68 ? -0.982 0.556 -3.854 1.00 97.50 68 ALA A CA 1
ATOM 517 C C . ALA A 1 68 ? -1.113 0.271 -5.357 1.00 97.50 68 ALA A C 1
ATOM 519 O O . ALA A 1 68 ? -1.568 -0.803 -5.748 1.00 97.50 68 ALA A O 1
ATOM 520 N N . TYR A 1 69 ? -0.681 1.212 -6.189 1.00 97.94 69 TYR A N 1
ATOM 521 C CA . TYR A 1 69 ? -0.765 1.152 -7.642 1.00 97.94 69 TYR A CA 1
ATOM 522 C C . TYR A 1 69 ? 0.578 1.526 -8.264 1.00 97.94 69 TYR A C 1
ATOM 524 O O . TYR A 1 69 ? 1.219 2.490 -7.848 1.00 97.94 69 TYR A O 1
ATOM 532 N N . ARG A 1 70 ? 0.997 0.764 -9.274 1.00 97.19 70 ARG A N 1
ATOM 533 C CA . ARG A 1 70 ? 2.167 1.067 -10.097 1.00 97.19 70 ARG A CA 1
ATOM 534 C C . ARG A 1 70 ? 1.674 1.537 -11.454 1.00 97.19 70 ARG A C 1
ATOM 536 O O . ARG A 1 70 ? 1.182 0.730 -12.240 1.00 97.19 70 ARG A O 1
ATOM 543 N N . ASP A 1 71 ? 1.831 2.821 -11.719 1.00 96.12 71 ASP A N 1
ATOM 544 C CA . ASP A 1 71 ? 1.569 3.386 -13.027 1.00 96.12 71 ASP A CA 1
ATOM 545 C C . ASP A 1 71 ? 2.747 3.106 -13.961 1.00 96.12 71 ASP A C 1
ATOM 547 O O . ASP A 1 71 ? 3.908 3.302 -13.610 1.00 96.12 71 ASP A O 1
ATOM 551 N N . VAL A 1 72 ? 2.432 2.635 -15.160 1.00 95.50 72 VAL A N 1
ATOM 552 C CA . VAL A 1 72 ? 3.376 2.435 -16.272 1.00 95.50 72 VAL A CA 1
ATOM 553 C C . VAL A 1 72 ? 2.972 3.224 -17.511 1.00 95.50 72 VAL A C 1
ATOM 555 O O . VAL A 1 72 ? 3.641 3.123 -18.533 1.00 95.50 72 VAL A O 1
ATOM 558 N N . SER A 1 73 ? 1.856 3.951 -17.426 1.00 93.06 73 SER A N 1
ATOM 559 C CA . SER A 1 73 ? 1.284 4.727 -18.523 1.00 93.06 73 SER A CA 1
ATOM 560 C C . SER A 1 73 ? 1.842 6.146 -18.597 1.00 93.06 73 SER A C 1
ATOM 562 O O . SER A 1 73 ? 1.744 6.781 -19.641 1.00 93.06 73 SER A O 1
ATOM 564 N N . GLY A 1 74 ? 2.382 6.656 -17.483 1.00 90.44 74 GLY A N 1
ATOM 565 C CA . GLY A 1 74 ? 2.841 8.037 -17.372 1.00 90.44 74 GLY A CA 1
ATOM 566 C C . GLY A 1 74 ? 1.702 9.044 -17.201 1.00 90.44 74 GLY A C 1
ATOM 567 O O . GLY A 1 74 ? 1.957 10.244 -17.208 1.00 90.44 74 GLY A O 1
ATOM 568 N N . MET A 1 75 ? 0.456 8.587 -17.028 1.00 92.44 75 MET A N 1
ATOM 569 C CA . MET A 1 75 ? -0.694 9.463 -16.787 1.00 92.44 75 MET A CA 1
ATOM 570 C C . MET A 1 75 ? -0.654 10.099 -15.396 1.00 92.44 75 MET A C 1
ATOM 572 O O . MET A 1 75 ? -1.124 11.222 -15.216 1.00 92.44 75 MET A O 1
ATOM 576 N N . PHE A 1 76 ? -0.100 9.402 -14.403 1.00 91.88 76 PHE A N 1
ATOM 577 C CA . PHE A 1 76 ? 0.009 9.937 -13.055 1.00 91.88 76 PHE A CA 1
ATOM 578 C C . PHE A 1 76 ? 1.350 10.659 -12.884 1.00 91.88 76 PHE A C 1
ATOM 580 O O . PHE A 1 76 ? 2.410 10.035 -12.767 1.00 91.88 76 PHE A O 1
ATOM 587 N N . THR A 1 77 ? 1.296 11.990 -12.826 1.00 89.75 77 THR A N 1
ATOM 588 C CA . THR A 1 77 ? 2.458 12.871 -12.640 1.00 89.75 77 THR A CA 1
ATOM 589 C C . THR A 1 77 ? 2.194 13.909 -11.547 1.00 89.75 77 THR A C 1
ATOM 591 O O . THR A 1 77 ? 1.055 14.154 -11.152 1.00 89.75 77 THR A O 1
ATOM 594 N N . THR A 1 78 ? 3.260 14.509 -11.019 1.00 85.62 78 THR A N 1
ATOM 595 C CA . THR A 1 78 ? 3.189 15.695 -10.156 1.00 85.62 78 THR A CA 1
ATOM 596 C C . THR A 1 78 ? 4.095 16.773 -10.734 1.00 85.62 78 THR A C 1
ATOM 598 O O . THR A 1 78 ? 5.127 16.462 -11.331 1.00 85.62 78 THR A O 1
ATOM 601 N N . GLU A 1 79 ? 3.745 18.042 -10.532 1.00 79.00 79 GLU A N 1
ATOM 602 C CA . GLU A 1 79 ? 4.547 19.191 -10.985 1.00 79.00 79 GLU A CA 1
ATOM 603 C C . GLU A 1 79 ? 6.010 19.126 -10.505 1.00 79.00 79 GLU A C 1
ATOM 605 O O . GLU A 1 79 ? 6.930 19.466 -11.242 1.00 79.00 79 GLU A O 1
ATOM 610 N N . ASN A 1 80 ? 6.249 18.568 -9.313 1.00 59.53 80 ASN A N 1
ATOM 611 C CA . ASN A 1 80 ? 7.591 18.395 -8.754 1.00 59.53 80 ASN A CA 1
ATOM 612 C C . ASN A 1 80 ? 8.458 17.406 -9.564 1.00 59.53 80 ASN A C 1
ATOM 614 O O . ASN A 1 80 ? 9.677 17.547 -9.620 1.00 59.53 80 ASN A O 1
ATOM 618 N N . ARG A 1 81 ? 7.844 16.406 -10.214 1.00 56.41 81 ARG A N 1
ATOM 619 C CA . ARG A 1 81 ? 8.559 15.395 -11.013 1.00 56.41 81 ARG A CA 1
ATOM 620 C C . ARG A 1 81 ? 8.651 15.757 -12.498 1.00 56.41 81 ARG A C 1
ATOM 622 O O . ARG A 1 81 ? 9.579 15.307 -13.163 1.00 56.41 81 ARG A O 1
ATOM 629 N N . ALA A 1 82 ? 7.755 16.611 -12.997 1.00 52.31 82 ALA A N 1
ATOM 630 C CA . ALA A 1 82 ? 7.816 17.139 -14.363 1.00 52.31 82 ALA A CA 1
ATOM 631 C C . ALA A 1 82 ? 9.109 17.942 -14.627 1.00 52.31 82 ALA A C 1
ATOM 633 O O . ALA A 1 82 ? 9.631 17.932 -15.737 1.00 52.31 82 ALA A O 1
ATOM 634 N N . ASN A 1 83 ? 9.695 18.544 -13.586 1.00 48.16 83 ASN A N 1
ATOM 635 C CA . ASN A 1 83 ? 10.968 19.266 -13.685 1.00 48.16 83 ASN A CA 1
ATOM 636 C C . ASN A 1 83 ? 12.201 18.343 -13.728 1.00 48.16 83 ASN A C 1
ATOM 638 O O . ASN A 1 83 ? 13.290 18.787 -14.081 1.00 48.16 83 ASN A O 1
ATOM 642 N N . SER A 1 84 ? 12.061 17.060 -13.372 1.00 45.44 84 SER A N 1
ATOM 643 C CA . SER A 1 84 ? 13.180 16.104 -13.334 1.00 45.44 84 SER A CA 1
ATOM 644 C C . SER A 1 84 ? 13.478 15.473 -14.699 1.00 45.44 84 SER A C 1
ATOM 646 O O . SER A 1 84 ? 14.591 15.004 -14.923 1.00 45.44 84 SER A O 1
ATOM 648 N N . SER A 1 85 ? 12.500 15.453 -15.611 1.00 47.06 85 SER A N 1
ATOM 649 C CA . SER A 1 85 ? 12.655 14.917 -16.971 1.00 47.06 85 SER A CA 1
ATOM 650 C C . SER A 1 85 ? 13.162 15.944 -17.983 1.00 47.06 85 SER A C 1
ATOM 652 O O . SER A 1 85 ? 13.629 15.546 -19.042 1.00 47.06 85 SER A O 1
ATOM 654 N N . VAL A 1 86 ? 13.107 17.242 -17.663 1.00 48.00 86 VAL A N 1
ATOM 655 C CA . VAL A 1 86 ? 13.576 18.322 -18.556 1.00 48.00 86 VAL A CA 1
ATOM 656 C C . VAL A 1 86 ? 15.049 18.690 -18.300 1.00 48.00 86 VAL A C 1
ATOM 658 O O . VAL A 1 86 ? 15.693 19.277 -19.155 1.00 48.00 86 VAL A O 1
ATOM 661 N N . GLN A 1 87 ? 15.641 18.292 -17.167 1.00 44.12 87 GLN A N 1
ATOM 662 C CA . GLN A 1 87 ? 17.034 18.632 -16.810 1.00 44.12 87 GLN A CA 1
ATOM 663 C C . GLN A 1 87 ? 18.065 17.552 -17.173 1.00 44.12 87 GLN A C 1
ATOM 665 O O . GLN A 1 87 ? 19.114 17.445 -16.537 1.00 44.12 87 GLN A O 1
ATOM 670 N N . LYS A 1 88 ? 17.765 16.698 -18.156 1.00 46.16 88 LYS A N 1
ATOM 671 C CA . LYS A 1 88 ? 18.691 15.650 -18.602 1.00 46.16 88 LYS A CA 1
ATOM 672 C C . LYS A 1 88 ? 19.147 15.810 -20.046 1.00 46.16 88 LYS A C 1
ATOM 674 O O . LYS A 1 88 ? 19.539 14.823 -20.648 1.00 46.16 88 LYS A O 1
ATOM 679 N N . GLU A 1 89 ? 19.170 17.036 -20.552 1.00 46.31 89 GLU A N 1
ATOM 680 C CA . GLU A 1 89 ? 20.021 17.417 -21.677 1.00 46.31 89 GLU A CA 1
ATOM 681 C C . GLU A 1 89 ? 20.744 18.724 -21.309 1.00 46.31 89 GLU A C 1
ATOM 683 O O . GLU A 1 89 ? 20.150 19.646 -20.758 1.00 46.31 89 GLU A O 1
ATOM 688 N N . ASP A 1 90 ? 22.058 18.715 -21.536 1.00 36.03 90 ASP A N 1
ATOM 689 C CA . ASP A 1 90 ? 23.039 19.792 -21.370 1.00 36.03 90 ASP A CA 1
ATOM 690 C C . ASP A 1 90 ? 23.498 20.204 -19.961 1.00 36.03 90 ASP A C 1
ATOM 692 O O . ASP A 1 90 ? 23.244 21.289 -19.446 1.00 36.03 90 ASP A O 1
ATOM 696 N N . ALA A 1 91 ? 24.384 19.370 -19.407 1.00 39.88 91 ALA A N 1
ATOM 697 C CA . ALA A 1 91 ? 25.475 19.843 -18.558 1.00 39.88 91 ALA A CA 1
ATOM 698 C C . ALA A 1 91 ? 26.780 19.927 -19.372 1.00 39.88 91 ALA A C 1
ATOM 700 O O . ALA A 1 91 ? 27.613 19.025 -19.299 1.00 39.88 91 ALA A O 1
ATOM 701 N N . VAL A 1 92 ? 26.984 21.027 -20.109 1.00 43.66 92 VAL A N 1
ATOM 702 C CA . VAL A 1 92 ? 28.323 21.496 -20.511 1.00 43.66 92 VAL A CA 1
ATOM 703 C C . VAL A 1 92 ?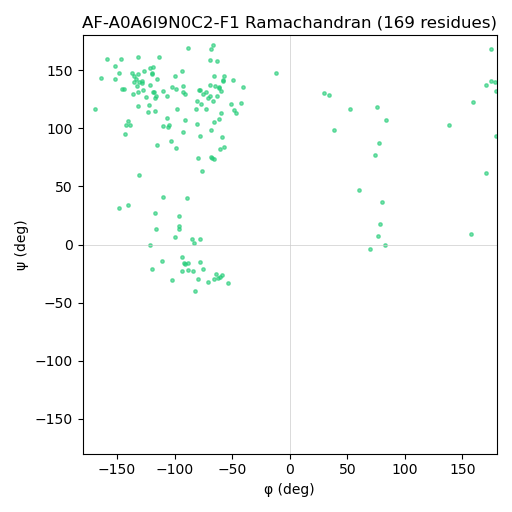 28.399 23.025 -20.386 1.00 43.66 92 VAL A C 1
ATOM 705 O O . VAL A 1 92 ? 27.987 23.760 -21.269 1.00 43.66 92 VAL A O 1
ATOM 708 N N . THR A 1 93 ? 29.059 23.455 -19.305 1.00 36.72 93 THR A N 1
ATOM 709 C CA . THR A 1 93 ? 29.843 24.701 -19.158 1.00 36.72 93 THR A CA 1
ATOM 710 C C . THR A 1 93 ? 29.117 26.044 -18.987 1.00 36.72 93 THR A C 1
ATOM 712 O O . THR A 1 93 ? 28.548 26.584 -19.925 1.00 36.72 93 THR A O 1
ATOM 715 N N . GLY A 1 94 ? 29.363 26.689 -17.836 1.00 30.38 94 GLY A N 1
ATOM 716 C CA . GLY A 1 94 ? 29.542 28.147 -17.778 1.00 30.38 94 GLY A CA 1
ATOM 717 C C . GLY A 1 94 ? 28.872 28.863 -16.605 1.00 30.38 94 GLY A C 1
ATOM 718 O O . GLY A 1 94 ? 27.682 29.132 -16.637 1.00 30.38 94 GLY A O 1
ATOM 719 N N . ASN A 1 95 ? 29.668 29.233 -15.599 1.00 36.34 95 ASN A N 1
ATOM 720 C CA . ASN A 1 95 ? 29.320 30.157 -14.513 1.00 36.34 95 ASN A CA 1
ATOM 721 C C . ASN A 1 95 ? 28.690 31.473 -15.020 1.00 36.34 95 ASN A C 1
ATOM 723 O O . ASN A 1 95 ? 29.253 32.063 -15.945 1.00 36.34 95 ASN A O 1
ATOM 727 N N . GLN A 1 96 ? 27.685 32.016 -14.315 1.00 34.31 96 GLN A N 1
ATOM 728 C CA . GLN A 1 96 ? 27.722 33.341 -13.655 1.00 34.31 96 GLN A CA 1
ATOM 729 C C . GLN A 1 96 ? 26.366 33.749 -13.035 1.00 34.31 96 GLN A C 1
ATOM 731 O O . GLN A 1 96 ? 25.362 33.068 -13.188 1.00 34.31 96 GLN A O 1
ATOM 736 N N . SER A 1 97 ? 26.449 34.805 -12.232 1.00 33.47 97 SER A N 1
ATOM 737 C CA . SER A 1 97 ? 25.637 35.299 -11.118 1.00 33.47 97 SER A CA 1
ATOM 738 C C . SER A 1 97 ? 24.222 35.828 -11.395 1.00 33.47 97 SER A C 1
ATOM 740 O O . SER A 1 97 ? 23.835 36.111 -12.521 1.00 33.47 97 SER A O 1
ATOM 742 N N . GLU A 1 98 ? 23.519 36.010 -10.274 1.00 38.88 98 GLU A N 1
ATOM 743 C CA . GLU A 1 98 ? 22.331 36.831 -10.003 1.00 38.88 98 GLU A CA 1
ATOM 744 C C . GLU A 1 98 ? 22.352 38.216 -10.692 1.00 38.88 98 GLU A C 1
ATOM 746 O O . GLU A 1 98 ? 23.379 38.885 -10.633 1.00 38.88 98 GLU A O 1
ATOM 751 N N . GLU A 1 99 ? 21.231 38.643 -11.301 1.00 34.62 99 GLU A N 1
ATOM 752 C CA . GLU A 1 99 ? 20.543 39.944 -11.101 1.00 34.62 99 GLU A CA 1
ATOM 753 C C . GLU A 1 99 ? 19.413 40.196 -12.136 1.00 34.62 99 GLU A C 1
ATOM 755 O O . GLU A 1 99 ? 19.534 39.897 -13.318 1.00 34.62 99 GLU A O 1
ATOM 760 N N . GLU A 1 100 ? 18.299 40.715 -11.607 1.00 37.03 100 GLU A N 1
ATOM 761 C CA . GLU A 1 100 ? 17.283 41.644 -12.143 1.00 37.03 100 GLU A CA 1
ATOM 762 C C . GLU A 1 100 ? 16.829 41.679 -13.629 1.00 37.03 100 GLU A C 1
ATOM 764 O O . GLU A 1 100 ? 17.596 41.887 -14.557 1.00 37.03 100 GLU A O 1
ATOM 769 N N . THR A 1 101 ? 15.493 41.618 -13.781 1.00 45.78 101 THR A N 1
ATOM 770 C CA . THR A 1 101 ? 14.583 42.241 -14.778 1.00 45.78 101 THR A CA 1
ATOM 771 C C . THR A 1 101 ? 15.067 42.536 -16.206 1.00 45.78 101 THR A C 1
ATOM 773 O O . THR A 1 101 ? 15.990 43.313 -16.393 1.00 45.78 101 THR A O 1
ATOM 776 N N . VAL A 1 102 ? 14.284 42.109 -17.212 1.00 33.97 102 VAL A N 1
ATOM 777 C CA . VAL A 1 102 ? 13.730 42.951 -18.304 1.00 33.97 102 VAL A CA 1
ATOM 778 C C . VAL A 1 102 ? 12.901 42.075 -19.262 1.00 33.97 102 VAL A C 1
ATOM 780 O O . VAL A 1 102 ? 13.310 40.995 -19.674 1.00 33.97 102 VAL A O 1
ATOM 783 N N . ILE A 1 103 ? 11.701 42.555 -19.587 1.00 53.69 103 ILE A N 1
ATOM 784 C CA . ILE A 1 103 ? 10.762 41.995 -20.566 1.00 53.69 103 ILE A CA 1
ATOM 785 C C . ILE A 1 103 ? 11.344 42.184 -21.975 1.00 53.69 103 ILE A C 1
ATOM 787 O O . ILE A 1 103 ? 11.646 43.317 -22.345 1.00 53.69 103 ILE A O 1
ATOM 791 N N . HIS A 1 104 ? 11.429 41.121 -22.782 1.00 41.38 104 HIS A N 1
ATOM 792 C CA . HIS A 1 104 ? 11.547 41.254 -24.237 1.00 41.38 104 HIS A CA 1
ATOM 793 C C . HIS A 1 104 ? 10.735 40.162 -24.950 1.00 41.38 104 HIS A C 1
ATOM 795 O O . HIS A 1 104 ? 11.108 38.994 -25.002 1.00 41.38 104 HIS A O 1
ATOM 801 N N . ASP A 1 105 ? 9.580 40.595 -25.443 1.00 47.31 105 ASP A N 1
ATOM 802 C CA . ASP A 1 105 ? 8.796 39.997 -26.520 1.00 47.31 105 ASP A CA 1
ATOM 803 C C . ASP A 1 105 ? 9.626 39.985 -27.816 1.00 47.31 105 ASP A C 1
ATOM 805 O O . ASP A 1 105 ? 10.280 40.991 -28.084 1.00 47.31 105 ASP A O 1
ATOM 809 N N . LEU A 1 106 ? 9.623 38.870 -28.564 1.00 47.81 106 LEU A N 1
ATOM 810 C CA . LEU A 1 106 ? 9.889 38.760 -30.013 1.00 47.81 106 LEU A CA 1
ATOM 811 C C . LEU A 1 106 ? 9.813 37.280 -30.466 1.00 47.81 106 LEU A C 1
ATOM 813 O O . LEU A 1 106 ? 10.783 36.534 -30.412 1.00 47.81 106 LEU A O 1
ATOM 817 N N . SER A 1 107 ? 8.624 36.881 -30.932 1.00 51.66 107 SER A N 1
ATOM 818 C CA . SER A 1 107 ? 8.391 36.111 -32.172 1.00 51.66 107 SER A CA 1
ATOM 819 C C . SER A 1 107 ? 9.386 34.994 -32.570 1.00 51.66 107 SER A C 1
ATOM 821 O O . SER A 1 107 ? 10.342 35.251 -33.301 1.00 51.66 107 SER A O 1
ATOM 823 N N . SER A 1 108 ? 9.064 33.725 -32.274 1.00 50.62 108 SER A N 1
ATOM 824 C CA . SER A 1 108 ? 9.637 32.562 -32.994 1.00 50.62 108 SER A CA 1
ATOM 825 C C . SER A 1 108 ? 8.694 31.349 -33.111 1.00 50.62 108 SER A C 1
ATOM 827 O O . SER A 1 108 ? 9.135 30.204 -33.115 1.00 50.62 108 SER A O 1
ATOM 829 N N . ASN A 1 109 ? 7.386 31.580 -33.189 1.00 54.34 109 ASN A N 1
ATOM 830 C CA . ASN A 1 109 ? 6.422 30.581 -33.650 1.00 54.34 109 ASN A CA 1
ATOM 831 C C . ASN A 1 109 ? 5.675 31.211 -34.822 1.00 54.34 109 ASN A C 1
ATOM 833 O O . ASN A 1 109 ? 4.995 32.200 -34.557 1.00 54.34 109 ASN A O 1
ATOM 837 N N . LEU A 1 110 ? 5.823 30.683 -36.052 1.00 56.97 110 LEU A N 1
ATOM 838 C CA . LEU A 1 110 ? 4.762 30.574 -37.087 1.00 56.97 110 LEU A CA 1
ATOM 839 C C . LEU A 1 110 ? 5.210 30.456 -38.557 1.00 56.97 110 LEU A C 1
ATOM 841 O O . LEU A 1 110 ? 4.340 30.513 -39.414 1.00 56.97 110 LEU A O 1
ATOM 845 N N . VAL A 1 111 ? 6.480 30.267 -38.912 1.00 55.44 111 VAL A N 1
ATOM 846 C CA . VAL A 1 111 ? 6.821 30.052 -40.333 1.00 55.44 111 VAL A CA 1
ATOM 847 C C . VAL A 1 111 ? 7.905 28.998 -40.458 1.00 55.44 111 VAL A C 1
ATOM 849 O O . VAL A 1 111 ? 9.028 29.272 -40.054 1.00 55.44 111 VAL A O 1
ATOM 852 N N . ASP A 1 112 ? 7.529 27.798 -40.903 1.00 53.62 112 ASP A N 1
ATOM 853 C CA . ASP A 1 112 ? 8.280 26.945 -41.846 1.00 53.62 112 ASP A CA 1
ATOM 854 C C . ASP A 1 112 ? 7.635 25.540 -41.928 1.00 53.62 112 ASP A C 1
ATOM 856 O O . ASP A 1 112 ? 8.234 24.545 -41.532 1.00 53.62 112 ASP A O 1
ATOM 860 N N . ASP A 1 113 ? 6.371 25.455 -42.366 1.00 57.47 113 ASP A N 1
ATOM 861 C CA . ASP A 1 113 ? 5.741 24.174 -42.765 1.00 57.47 113 ASP A CA 1
ATOM 862 C C . ASP A 1 113 ? 4.848 24.359 -44.010 1.00 57.47 113 ASP A C 1
ATOM 864 O O . ASP A 1 113 ? 3.781 23.765 -44.169 1.00 57.47 113 ASP A O 1
ATOM 868 N N . GLU A 1 114 ? 5.257 25.261 -44.907 1.00 57.28 114 GLU A N 1
ATOM 869 C CA . GLU A 1 114 ? 4.499 25.571 -46.126 1.00 57.28 114 GLU A CA 1
ATOM 870 C C . GLU A 1 114 ? 4.964 24.733 -47.336 1.00 57.28 114 GLU A C 1
ATOM 872 O O . GLU A 1 114 ? 4.307 24.743 -48.380 1.00 57.28 114 GLU A O 1
ATOM 877 N N . GLU A 1 115 ? 6.089 24.011 -47.229 1.00 54.56 115 GLU A N 1
ATOM 878 C CA . GLU A 1 115 ? 6.771 23.415 -48.393 1.00 54.56 115 GLU A CA 1
ATOM 879 C C . GLU A 1 115 ? 6.696 21.875 -48.456 1.00 54.56 115 GLU A C 1
ATOM 881 O O . GLU A 1 115 ? 6.922 21.298 -49.523 1.00 54.56 115 GLU A O 1
ATOM 886 N N . GLU A 1 116 ? 6.300 21.188 -47.374 1.00 59.69 116 GLU A N 1
ATOM 887 C CA . GLU A 1 116 ? 6.286 19.712 -47.320 1.00 59.69 116 G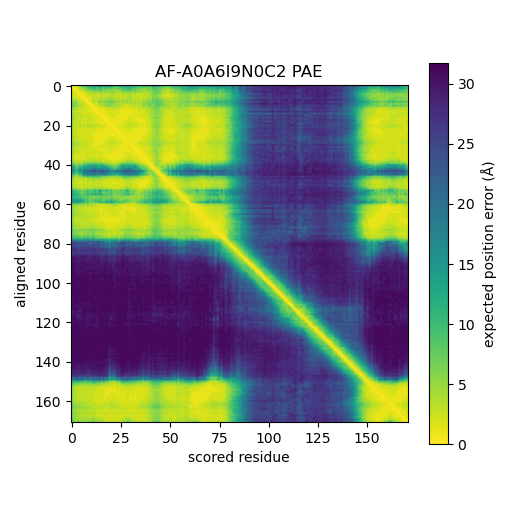LU A CA 1
ATOM 888 C C . GLU A 1 116 ? 4.949 19.076 -47.767 1.00 59.69 116 GLU A C 1
ATOM 890 O O . GLU A 1 116 ? 4.902 17.914 -48.169 1.00 59.69 116 GLU A O 1
ATOM 895 N N . MET A 1 117 ? 3.850 19.836 -47.829 1.00 59.62 117 MET A N 1
ATOM 896 C CA . MET A 1 117 ? 2.532 19.307 -48.233 1.00 59.62 117 MET A CA 1
ATOM 897 C C . MET A 1 117 ? 2.300 19.235 -49.758 1.00 59.62 117 MET A C 1
ATOM 899 O O . MET A 1 117 ? 1.218 18.834 -50.195 1.00 59.62 117 MET A O 1
ATOM 903 N N . LEU A 1 118 ? 3.285 19.609 -50.590 1.00 62.44 118 LEU A N 1
ATOM 904 C CA . LEU A 1 118 ? 3.093 19.784 -52.041 1.00 62.44 118 LEU A CA 1
ATOM 905 C C . LEU A 1 118 ? 3.561 18.612 -52.922 1.00 62.44 118 LEU A C 1
ATOM 907 O O . LEU A 1 118 ? 3.487 18.704 -54.145 1.00 62.44 118 LEU A O 1
ATOM 911 N N . TYR A 1 119 ? 3.969 17.483 -52.338 1.00 65.94 119 TYR A N 1
ATOM 912 C CA . TYR A 1 119 ? 4.250 16.264 -53.107 1.00 65.94 119 TYR A CA 1
ATOM 913 C C . TYR A 1 119 ? 3.561 15.046 -52.494 1.00 65.94 119 TYR A C 1
ATOM 915 O O . TYR A 1 119 ? 4.179 14.054 -52.121 1.00 65.94 119 TYR A O 1
ATOM 923 N N . GLY A 1 120 ? 2.231 15.105 -52.420 1.00 57.34 120 GLY A N 1
ATOM 924 C CA . GLY A 1 120 ? 1.441 13.881 -52.413 1.00 57.34 120 GLY A CA 1
ATOM 925 C C . GLY A 1 120 ? 1.599 13.200 -53.770 1.00 57.34 120 GLY A C 1
ATOM 926 O O . GLY A 1 120 ? 1.028 13.672 -54.754 1.00 57.34 120 GLY A O 1
ATOM 927 N N . ASP A 1 121 ? 2.371 12.113 -53.832 1.00 55.12 121 ASP A N 1
ATOM 928 C CA . ASP A 1 121 ? 2.528 11.298 -55.038 1.00 55.12 121 ASP A CA 1
ATOM 929 C C . ASP A 1 121 ? 1.163 10.754 -55.490 1.00 55.12 121 ASP A C 1
ATOM 931 O O . ASP A 1 121 ? 0.679 9.708 -55.056 1.00 55.12 121 ASP A O 1
ATOM 935 N N . SER A 1 122 ? 0.519 11.498 -56.384 1.00 49.00 122 SER A N 1
ATOM 936 C CA . SER A 1 122 ? -0.700 11.107 -57.077 1.00 49.00 122 SER A CA 1
ATOM 937 C C . SER A 1 122 ? -0.328 10.691 -58.488 1.00 49.00 122 SER A C 1
ATOM 939 O O . SER A 1 122 ? -0.358 11.508 -59.404 1.00 49.00 122 SER A O 1
ATOM 941 N N . ASN A 1 123 ? -0.006 9.412 -58.693 1.00 44.91 123 ASN A N 1
ATOM 942 C CA . ASN A 1 123 ? 0.023 8.857 -60.042 1.00 44.91 123 ASN A CA 1
ATOM 943 C C . ASN A 1 123 ? -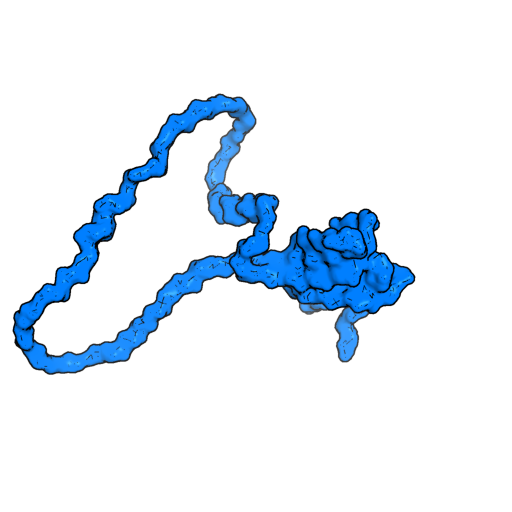1.041 7.772 -60.207 1.00 44.91 123 ASN A C 1
ATOM 945 O O . ASN A 1 123 ? -0.788 6.577 -60.069 1.00 44.91 123 ASN A O 1
ATOM 949 N N . ALA A 1 124 ? -2.248 8.219 -60.545 1.00 46.94 124 ALA A N 1
ATOM 950 C CA . ALA A 1 124 ? -3.221 7.410 -61.255 1.00 46.94 124 ALA A CA 1
ATOM 951 C C . ALA A 1 124 ? -3.265 7.898 -62.706 1.00 46.94 124 ALA A C 1
ATOM 953 O O . ALA A 1 124 ? -3.867 8.935 -62.969 1.00 46.94 124 ALA A O 1
ATOM 954 N N . SER A 1 125 ? -2.645 7.164 -63.637 1.00 42.88 125 SER A N 1
ATOM 955 C CA . SER A 1 125 ? -3.033 7.123 -65.058 1.00 42.88 125 SER A CA 1
ATOM 956 C C . SER A 1 125 ? -2.326 5.999 -65.829 1.00 42.88 125 SER A C 1
ATOM 958 O O . SER A 1 125 ? -1.111 5.960 -65.970 1.00 42.88 125 SER A O 1
ATOM 960 N N . ALA A 1 126 ? -3.181 5.098 -66.303 1.00 41.12 126 ALA A N 1
ATOM 961 C CA . ALA A 1 126 ? -3.099 4.049 -67.314 1.00 41.12 126 ALA A CA 1
ATOM 962 C C . ALA A 1 126 ? -1.919 3.938 -68.320 1.00 41.12 126 ALA A C 1
ATOM 964 O O . ALA A 1 126 ? -1.480 4.905 -68.930 1.00 41.12 126 ALA A O 1
ATOM 965 N N . ALA A 1 127 ? -1.671 2.652 -68.635 1.00 41.72 127 ALA A N 1
ATOM 966 C CA . ALA A 1 127 ? -1.283 2.037 -69.917 1.00 41.72 127 ALA A CA 1
ATOM 967 C C . ALA A 1 127 ? 0.201 2.030 -70.342 1.00 41.72 127 ALA A C 1
ATOM 969 O O . ALA A 1 127 ? 0.740 3.014 -70.824 1.00 41.72 127 ALA A O 1
ATOM 970 N N . HIS A 1 128 ? 0.840 0.855 -70.286 1.00 35.97 128 HIS A N 1
ATOM 971 C CA . HIS A 1 128 ? 1.080 -0.053 -71.426 1.00 35.97 128 HIS A CA 1
ATOM 972 C C . HIS A 1 128 ? 1.960 -1.231 -70.962 1.00 35.97 128 HIS A C 1
ATOM 974 O O . HIS A 1 128 ? 2.838 -1.073 -70.120 1.00 35.97 128 HIS A O 1
ATOM 980 N N . GLY A 1 129 ? 1.661 -2.435 -71.456 1.00 37.88 129 GLY A N 1
ATOM 981 C CA . GLY A 1 129 ? 2.190 -3.689 -70.925 1.00 37.88 129 GLY A CA 1
ATOM 982 C C . GLY A 1 129 ? 3.680 -3.944 -71.150 1.00 37.88 129 GLY A C 1
ATOM 983 O O . GLY A 1 129 ? 4.283 -3.430 -72.091 1.00 37.88 129 GLY A O 1
ATOM 984 N N . ARG A 1 130 ? 4.227 -4.831 -70.314 1.00 38.91 130 ARG A N 1
ATOM 985 C CA . ARG A 1 130 ? 5.151 -5.900 -70.705 1.00 38.91 130 ARG A CA 1
ATOM 986 C C . ARG A 1 130 ? 5.265 -6.939 -69.592 1.00 38.91 130 ARG A C 1
ATOM 988 O O . ARG A 1 130 ? 5.206 -6.616 -68.410 1.00 38.91 130 ARG A O 1
ATOM 995 N N . ASP A 1 131 ? 5.374 -8.168 -70.060 1.00 40.25 131 ASP A N 1
ATOM 996 C CA . ASP A 1 131 ? 5.391 -9.437 -69.353 1.00 40.25 131 ASP A CA 1
ATOM 997 C C . ASP A 1 131 ? 6.560 -9.649 -68.379 1.00 40.25 131 ASP A C 1
ATOM 999 O O . ASP A 1 131 ? 7.637 -9.077 -68.528 1.00 40.25 131 ASP A O 1
ATOM 1003 N N . GLU A 1 132 ? 6.287 -10.567 -67.445 1.00 39.81 132 GLU A N 1
ATOM 1004 C CA . GLU A 1 132 ? 7.177 -11.561 -66.830 1.00 39.81 132 GLU A CA 1
ATOM 1005 C C . GLU A 1 132 ? 8.511 -11.117 -66.207 1.00 39.81 132 GLU A C 1
ATOM 1007 O O . GLU A 1 132 ? 9.485 -10.791 -66.875 1.00 39.81 132 GLU A O 1
ATOM 1012 N N . MET A 1 133 ? 8.619 -11.322 -64.893 1.00 35.56 133 MET A N 1
ATOM 10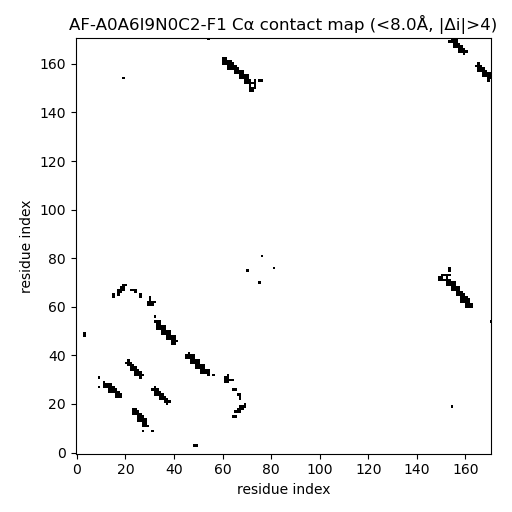13 C CA . MET A 1 133 ? 9.465 -12.369 -64.292 1.00 35.56 133 MET A CA 1
ATOM 1014 C C . MET A 1 133 ? 9.750 -11.974 -62.844 1.00 35.56 133 MET A C 1
ATOM 1016 O O . MET A 1 133 ? 10.239 -10.886 -62.551 1.00 35.56 133 MET A O 1
ATOM 1020 N N . GLY A 1 134 ? 9.388 -12.866 -61.925 1.00 36.88 134 GLY A N 1
ATOM 1021 C CA . GLY A 1 134 ? 9.340 -12.558 -60.507 1.00 36.88 134 GLY A CA 1
ATOM 1022 C C . GLY A 1 134 ? 10.684 -12.281 -59.847 1.00 36.88 134 GLY A C 1
ATOM 1023 O O . GLY A 1 134 ? 11.749 -12.547 -60.395 1.00 36.88 134 GLY A O 1
ATOM 1024 N N . ARG A 1 135 ? 10.589 -11.825 -58.598 1.00 39.06 135 ARG A N 1
ATOM 1025 C CA . ARG A 1 135 ? 11.371 -12.282 -57.443 1.00 39.06 135 ARG A CA 1
ATOM 1026 C C . ARG A 1 135 ? 10.971 -11.458 -56.224 1.00 39.06 135 ARG A C 1
ATOM 1028 O O . ARG A 1 135 ? 10.848 -10.245 -56.298 1.00 39.06 135 ARG A O 1
ATOM 1035 N N . SER A 1 136 ? 10.878 -12.161 -55.100 1.00 35.50 136 SER A N 1
ATOM 1036 C CA . SER A 1 136 ? 10.849 -11.628 -53.740 1.00 35.50 136 SER A CA 1
ATOM 1037 C C . SER A 1 136 ? 9.523 -11.022 -53.266 1.00 35.50 136 SER A C 1
ATOM 1039 O O . SER A 1 136 ? 9.329 -9.811 -53.244 1.00 35.50 136 SER A O 1
ATOM 1041 N N . TYR A 1 137 ? 8.657 -11.885 -52.722 1.00 40.81 137 TYR A N 1
ATOM 1042 C CA . TYR A 1 137 ? 7.862 -11.517 -51.548 1.00 40.81 137 TYR A CA 1
ATOM 1043 C C . TYR A 1 137 ? 8.822 -11.310 -50.367 1.00 40.81 137 TYR A C 1
ATOM 1045 O O . TYR A 1 137 ? 8.947 -12.149 -49.478 1.00 40.81 137 TYR A O 1
ATOM 1053 N N . GLY A 1 138 ? 9.547 -10.195 -50.391 1.00 35.66 138 GLY A N 1
ATOM 1054 C CA . GLY A 1 138 ? 10.144 -9.628 -49.201 1.00 35.66 138 GLY A CA 1
ATOM 1055 C C . GLY A 1 138 ? 9.027 -8.925 -48.456 1.00 35.66 138 GLY A C 1
ATOM 1056 O O . GLY A 1 138 ? 8.729 -7.769 -48.739 1.00 35.66 138 GLY A O 1
ATOM 1057 N N . ILE A 1 139 ? 8.397 -9.632 -47.518 1.00 41.25 139 ILE A N 1
ATOM 1058 C CA . ILE A 1 139 ? 7.738 -8.996 -46.377 1.00 41.25 139 ILE A CA 1
ATOM 1059 C C . ILE A 1 139 ? 8.863 -8.259 -45.642 1.00 41.25 139 ILE A C 1
ATOM 1061 O O . ILE A 1 139 ? 9.479 -8.783 -44.717 1.00 41.25 139 ILE A O 1
ATOM 1065 N N . HIS A 1 140 ? 9.205 -7.061 -46.116 1.00 40.97 140 HIS A N 1
ATOM 1066 C CA . HIS A 1 140 ? 9.877 -6.090 -45.283 1.00 40.97 140 HIS A CA 1
ATOM 1067 C C . HIS A 1 140 ? 8.833 -5.698 -44.259 1.00 40.97 140 HIS A C 1
ATOM 1069 O O . HIS A 1 140 ? 7.898 -4.952 -44.546 1.00 40.97 140 HIS A O 1
ATOM 1075 N N . GLY A 1 141 ? 8.959 -6.323 -43.088 1.00 42.06 141 GLY A N 1
ATOM 1076 C CA . GLY A 1 141 ? 8.242 -5.922 -41.904 1.00 42.06 141 GLY A CA 1
ATOM 1077 C C . GLY A 1 141 ? 8.382 -4.419 -41.777 1.00 42.06 141 GLY A C 1
ATOM 1078 O O . GLY A 1 141 ? 9.472 -3.905 -41.526 1.00 42.06 141 GLY A O 1
ATOM 1079 N N . ILE A 1 142 ? 7.256 -3.732 -41.936 1.00 41.19 142 ILE A N 1
ATOM 1080 C CA . ILE A 1 142 ? 7.037 -2.445 -41.303 1.00 41.19 142 ILE A CA 1
ATOM 1081 C C . ILE A 1 142 ? 6.964 -2.775 -39.811 1.00 41.19 142 ILE A C 1
ATOM 1083 O O . ILE A 1 142 ? 5.904 -2.825 -39.197 1.00 41.19 142 ILE A O 1
ATOM 1087 N N . TYR A 1 143 ? 8.125 -3.069 -39.227 1.00 45.19 143 TYR A N 1
ATOM 1088 C CA . TYR A 1 143 ? 8.393 -2.739 -37.844 1.00 45.19 143 TYR A CA 1
ATOM 1089 C C . TYR A 1 143 ? 8.472 -1.218 -37.840 1.00 45.19 143 TYR A C 1
ATOM 1091 O O . TYR A 1 143 ? 9.549 -0.626 -37.874 1.00 45.19 143 TYR A O 1
ATOM 1099 N N . GLY A 1 144 ? 7.290 -0.599 -37.923 1.00 40.59 144 GLY A N 1
ATOM 1100 C CA . GLY A 1 144 ? 7.105 0.779 -37.535 1.00 40.59 144 GLY A CA 1
ATOM 1101 C C . GLY A 1 144 ? 7.686 0.882 -36.140 1.00 40.59 144 GLY A C 1
ATOM 1102 O O . GLY A 1 144 ? 7.353 0.097 -35.252 1.00 40.59 144 GLY A O 1
ATOM 1103 N N . SER A 1 145 ? 8.668 1.758 -36.026 1.00 50.97 145 SER A N 1
ATOM 1104 C CA . SER A 1 145 ? 9.354 2.100 -34.801 1.00 50.97 145 SER A CA 1
ATOM 1105 C C . SER A 1 145 ? 8.340 2.604 -33.767 1.00 50.97 145 SER A C 1
ATOM 1107 O O . SER A 1 145 ? 8.188 3.808 -33.588 1.00 50.97 145 SER A O 1
ATOM 1109 N N . ASP A 1 146 ? 7.687 1.696 -33.040 1.00 44.88 146 ASP A N 1
ATOM 1110 C CA . ASP A 1 146 ? 6.995 2.000 -31.785 1.00 44.88 146 ASP A CA 1
ATOM 1111 C C . ASP A 1 146 ? 8.043 2.148 -30.677 1.00 44.88 146 ASP A C 1
ATOM 1113 O O . ASP A 1 146 ? 8.133 1.396 -29.706 1.00 44.88 146 ASP A O 1
ATOM 1117 N N . GLY A 1 147 ? 8.888 3.155 -30.864 1.00 50.22 147 GLY A N 1
ATOM 1118 C CA . GLY A 1 147 ? 9.693 3.766 -29.827 1.00 50.22 147 GLY A CA 1
ATOM 1119 C C . GLY A 1 147 ? 8.920 4.901 -29.166 1.00 50.22 147 GLY A C 1
ATOM 1120 O O . GLY A 1 147 ? 9.510 5.940 -28.898 1.00 50.22 147 GLY A O 1
ATOM 1121 N N . GLN A 1 148 ? 7.610 4.750 -28.920 1.00 54.94 148 GLN A N 1
ATOM 1122 C CA . GLN A 1 148 ? 6.951 5.610 -27.938 1.00 54.94 148 GLN A CA 1
ATOM 1123 C C . GLN A 1 148 ? 7.640 5.338 -26.602 1.00 54.94 148 GLN A C 1
ATOM 1125 O O . GLN A 1 148 ? 7.552 4.237 -26.050 1.00 54.94 148 GLN A O 1
ATOM 1130 N N . GLY A 1 149 ? 8.432 6.317 -26.158 1.00 64.00 149 GLY A N 1
ATOM 1131 C CA . GLY A 1 149 ? 9.281 6.219 -24.982 1.00 64.00 149 GLY A CA 1
ATOM 1132 C C . GLY A 1 149 ? 8.486 5.669 -23.809 1.00 64.00 149 GLY A C 1
ATOM 1133 O O . GLY A 1 149 ? 7.514 6.275 -23.367 1.00 64.00 149 GLY A O 1
ATOM 1134 N N . LYS A 1 150 ? 8.874 4.488 -23.322 1.00 77.19 150 LYS A N 1
ATOM 1135 C CA . LYS A 1 150 ? 8.256 3.900 -22.134 1.00 77.19 150 LYS A CA 1
ATOM 1136 C C . LYS A 1 150 ? 8.472 4.877 -20.983 1.00 77.19 150 LYS A C 1
ATOM 1138 O O . LYS A 1 150 ? 9.613 5.085 -20.574 1.00 77.19 150 LYS A O 1
ATOM 11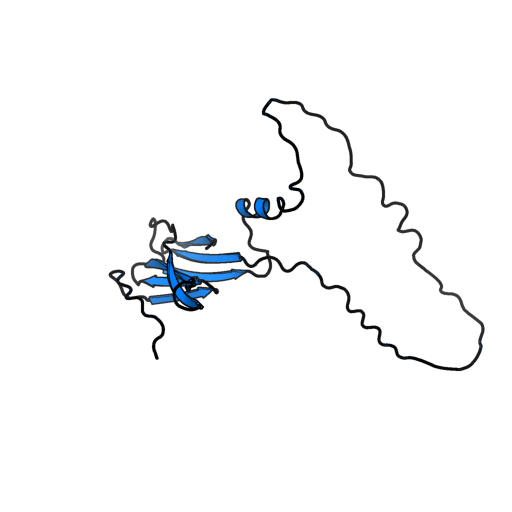43 N N . SER A 1 151 ? 7.393 5.476 -20.485 1.00 84.62 151 SER A N 1
ATOM 1144 C CA . SER A 1 151 ? 7.442 6.348 -19.314 1.00 84.62 151 SER A CA 1
ATOM 1145 C C . SER A 1 151 ? 8.014 5.587 -18.120 1.00 84.62 151 SER A C 1
ATOM 1147 O O . SER A 1 151 ? 7.709 4.404 -17.926 1.00 84.62 151 SER A O 1
ATOM 1149 N N . GLU A 1 152 ? 8.834 6.259 -17.310 1.00 91.69 152 GLU A N 1
ATOM 1150 C CA . GLU A 1 152 ? 9.327 5.674 -16.065 1.00 91.69 152 GLU A CA 1
ATOM 1151 C C . GLU A 1 152 ? 8.135 5.332 -15.153 1.00 91.69 152 GLU A C 1
ATOM 1153 O O . GLU A 1 152 ? 7.250 6.174 -14.971 1.00 91.69 152 GLU A O 1
ATOM 1158 N N . PRO A 1 153 ? 8.086 4.121 -14.570 1.00 94.44 153 PRO A N 1
ATOM 1159 C CA . PRO A 1 153 ? 7.020 3.762 -13.654 1.00 94.44 153 PRO A CA 1
ATOM 1160 C C . PRO A 1 153 ? 6.940 4.716 -12.456 1.00 94.44 153 PRO A C 1
ATOM 1162 O O . PRO A 1 153 ? 7.960 5.106 -11.883 1.00 94.44 153 PRO A O 1
ATOM 1165 N N . SER A 1 154 ? 5.722 5.045 -12.040 1.00 95.50 154 SER A N 1
ATOM 1166 C CA . SER A 1 154 ? 5.454 5.804 -10.817 1.00 95.50 154 SER A CA 1
ATOM 1167 C C . SER A 1 154 ? 4.564 4.995 -9.875 1.00 95.50 154 SER A C 1
ATOM 1169 O O . SER A 1 154 ? 3.804 4.126 -10.304 1.00 95.50 154 SER A O 1
ATOM 1171 N N . HIS A 1 155 ? 4.680 5.230 -8.571 1.00 96.00 155 HIS A N 1
ATOM 1172 C CA . HIS A 1 155 ? 3.979 4.445 -7.557 1.00 96.00 155 HIS A CA 1
ATOM 1173 C C . HIS A 1 155 ? 3.091 5.342 -6.716 1.00 96.00 155 HIS A C 1
ATOM 1175 O O . HIS A 1 155 ? 3.468 6.449 -6.336 1.00 96.00 155 HIS A O 1
ATOM 1181 N N . TRP A 1 156 ? 1.890 4.849 -6.449 1.00 96.31 156 TRP A N 1
ATOM 1182 C CA . TRP A 1 156 ? 0.812 5.619 -5.855 1.00 96.31 156 TRP A CA 1
ATOM 1183 C C . TRP A 1 156 ? 0.098 4.804 -4.790 1.00 96.31 156 TRP A C 1
ATOM 1185 O O . TRP A 1 156 ? -0.029 3.587 -4.896 1.00 96.31 156 TRP A O 1
ATOM 1195 N N . CYS A 1 157 ? -0.399 5.487 -3.769 1.00 95.81 157 CYS A N 1
ATOM 1196 C CA . CYS A 1 157 ? -1.244 4.931 -2.731 1.00 95.81 157 CYS A CA 1
ATOM 1197 C C . CYS A 1 157 ? -2.567 5.694 -2.700 1.00 95.81 157 CYS A C 1
ATOM 1199 O O . CYS A 1 157 ? -2.592 6.908 -2.479 1.00 95.81 157 CYS A O 1
ATOM 1201 N N . PHE A 1 158 ? -3.655 4.965 -2.914 1.00 97.19 158 PHE A N 1
ATOM 1202 C CA . PHE A 1 158 ? -5.025 5.424 -2.739 1.00 97.19 158 PHE A CA 1
ATOM 1203 C C . PHE A 1 158 ? -5.457 5.113 -1.311 1.00 97.19 158 PHE A C 1
ATOM 1205 O O . PHE A 1 158 ? -5.279 3.988 -0.846 1.00 97.19 158 PHE A O 1
ATOM 1212 N N . ILE A 1 159 ? -6.003 6.103 -0.612 1.00 96.75 159 ILE A N 1
ATOM 1213 C CA . ILE A 1 159 ? -6.353 6.021 0.808 1.00 96.75 159 ILE A CA 1
ATOM 1214 C C . ILE A 1 159 ? -7.778 6.540 0.970 1.00 96.75 159 ILE A C 1
ATOM 1216 O O . ILE A 1 159 ? -8.041 7.709 0.698 1.00 96.75 159 ILE A O 1
ATOM 1220 N N . CYS A 1 160 ? -8.686 5.698 1.453 1.00 97.00 160 CYS A N 1
ATOM 1221 C CA . CYS A 1 160 ? -10.048 6.103 1.791 1.00 97.00 160 CYS A CA 1
ATOM 1222 C C . CYS A 1 160 ? -10.168 6.262 3.306 1.00 97.00 160 CYS A C 1
ATOM 1224 O O . CYS A 1 160 ? -9.696 5.404 4.060 1.00 97.00 160 CYS A O 1
ATOM 1226 N N . ARG A 1 161 ? -10.811 7.338 3.761 1.00 96.38 161 ARG A N 1
ATOM 1227 C CA . ARG A 1 161 ? -11.002 7.647 5.184 1.00 96.38 161 ARG A CA 1
ATOM 1228 C C . ARG A 1 161 ? -12.463 7.575 5.607 1.00 96.38 161 ARG A C 1
ATOM 1230 O O . ARG A 1 161 ? -13.371 7.651 4.783 1.00 96.38 161 ARG A O 1
ATOM 1237 N N . GLU A 1 162 ? -12.686 7.449 6.913 1.00 96.69 162 GLU A N 1
ATOM 1238 C CA . GLU A 1 162 ? -14.033 7.331 7.494 1.00 96.69 162 GLU A CA 1
ATOM 1239 C C . GLU A 1 162 ? -14.891 8.591 7.275 1.00 96.69 162 GLU A C 1
ATOM 1241 O O . GLU A 1 162 ? -16.113 8.512 7.214 1.00 96.69 162 GLU A O 1
ATOM 1246 N N . ASN A 1 163 ? -14.251 9.752 7.107 1.00 95.81 163 ASN A N 1
ATOM 1247 C CA . ASN A 1 163 ? -14.907 11.028 6.828 1.00 95.81 163 ASN A CA 1
ATOM 1248 C C . ASN A 1 163 ? -15.358 11.179 5.359 1.00 95.81 163 ASN A C 1
ATOM 1250 O O . ASN A 1 163 ? -15.811 12.253 4.972 1.00 95.81 163 ASN A O 1
ATOM 1254 N N . GLY A 1 164 ? -15.204 10.137 4.536 1.00 96.44 164 GLY A N 1
ATOM 1255 C CA . GLY A 1 164 ? -15.567 10.136 3.118 1.00 96.44 164 GLY A CA 1
ATOM 1256 C C . GLY A 1 164 ? -14.512 10.739 2.187 1.00 96.44 164 GLY A C 1
ATOM 1257 O O . GLY A 1 164 ? -14.715 10.747 0.975 1.00 96.44 164 GLY A O 1
ATOM 1258 N N . VAL A 1 165 ? -13.381 11.220 2.713 1.00 96.19 165 VAL A N 1
ATOM 1259 C CA . VAL A 1 165 ? -12.282 11.743 1.893 1.00 96.19 165 VAL A CA 1
ATOM 1260 C C . VAL A 1 165 ? -11.479 10.588 1.293 1.00 96.19 165 VAL A C 1
ATOM 1262 O O . VAL A 1 165 ? -11.072 9.660 1.997 1.00 96.19 165 VAL A O 1
ATOM 1265 N N . MET A 1 166 ? -11.210 10.682 -0.010 1.00 96.38 166 MET A N 1
ATOM 1266 C CA . MET A 1 166 ? -10.237 9.847 -0.712 1.00 96.38 166 MET A CA 1
ATOM 1267 C C . MET A 1 166 ? -8.993 10.679 -1.037 1.00 96.38 166 MET A C 1
ATOM 1269 O O . MET A 1 166 ? -9.093 11.757 -1.618 1.00 96.38 166 MET A O 1
ATOM 1273 N N . GLU A 1 167 ? -7.822 10.173 -0.666 1.00 94.25 167 GLU A N 1
ATOM 1274 C CA . GLU A 1 167 ? -6.524 10.804 -0.899 1.00 94.25 167 GLU A CA 1
ATOM 1275 C C . GLU A 1 167 ? -5.689 9.941 -1.849 1.00 94.25 167 GLU A C 1
ATOM 1277 O O . GLU A 1 167 ? -5.682 8.714 -1.745 1.00 94.25 167 GLU A O 1
ATOM 1282 N N . VAL A 1 168 ? -4.941 10.591 -2.741 1.00 94.75 168 VAL A N 1
ATOM 1283 C CA . VAL A 1 168 ? -3.959 9.947 -3.620 1.00 94.75 168 VAL A CA 1
ATOM 1284 C C . VAL A 1 168 ? -2.584 10.510 -3.278 1.00 94.75 168 VAL A C 1
ATOM 1286 O O . VAL A 1 168 ? -2.402 11.726 -3.253 1.00 94.75 168 VAL A O 1
ATOM 1289 N N . ARG A 1 169 ? -1.617 9.640 -2.974 1.00 92.44 169 ARG A N 1
ATOM 1290 C CA . ARG A 1 169 ? -0.235 10.032 -2.651 1.00 92.44 169 ARG A CA 1
ATOM 1291 C C . ARG A 1 169 ? 0.768 9.256 -3.490 1.00 92.44 169 ARG A C 1
ATOM 1293 O O . ARG A 1 169 ? 0.605 8.052 -3.641 1.00 92.44 169 ARG A O 1
ATOM 1300 N N . GLY A 1 170 ? 1.816 9.920 -3.974 1.00 92.56 170 GLY A N 1
ATOM 1301 C CA . GLY A 1 170 ? 2.993 9.230 -4.512 1.00 92.56 170 GLY A CA 1
ATOM 1302 C C . GLY A 1 170 ? 3.763 8.530 -3.386 1.00 92.56 170 GLY A C 1
ATOM 1303 O O . GLY A 1 170 ? 3.893 9.111 -2.303 1.00 92.56 170 GLY A O 1
ATOM 1304 N N . ILE A 1 171 ? 4.225 7.298 -3.621 1.00 90.12 171 ILE A N 1
ATOM 1305 C CA . ILE A 1 171 ? 4.956 6.467 -2.643 1.00 90.12 171 ILE A CA 1
ATOM 1306 C C . ILE A 1 171 ? 6.305 5.971 -3.158 1.00 90.12 171 ILE A C 1
ATOM 1308 O O . ILE A 1 171 ? 6.460 5.802 -4.386 1.00 90.12 171 ILE A O 1
#